Protein AF-A0A9P6AE87-F1 (afdb_monomer_lite)

Sequence (98 aa):
MTKKGEYALDGPDADDDIIEAGLHVPNSSLNICGESFIAADGDRVKTPGEHFSDTGVMAGVCHHDRVVMWVNMWTPSEQQFYTLALIDTIMAELPMHW

InterPro domains:
  IPR040521 Kyakuja-Dileera-Zisupton transposase [PF18758] (27-94)

Foldseek 3Di:
DDDDPPPPCPPPDPPDQDQPPPHPGTPVVVVVVVVVPCVDDPPDDPDDCVVDQFPDKDFDADPVRDTPDMDGHRDPDPDCVRVVVRVVVSVVPDDPPD

Secondary structure (DSSP, 8-state):
-----------S-TT-----TT-SS-HHHHHHHHHH--S--TTS-SS-TTT-S--EEEEEE-TTS-EEEEEEE-S-S--HHHHHHHHHHHHHHS-S--

Organism: NCBI:txid1448309

Radius of gyration: 25.12 Å; chains: 1; bounding box: 42×32×75 Å

pLDDT: mean 75.03, std 17.19, range [35.06, 95.56]

Structure (mmCIF, N/CA/C/O backbone):
data_AF-A0A9P6AE87-F1
#
_entry.id   AF-A0A9P6AE87-F1
#
loop_
_atom_site.group_PDB
_atom_site.id
_atom_site.type_symbol
_atom_site.label_atom_id
_atom_site.label_alt_id
_atom_site.label_comp_id
_atom_site.label_asym_id
_atom_site.label_entity_id
_atom_site.label_seq_id
_atom_site.pdbx_PDB_ins_code
_atom_site.Cartn_x
_atom_site.Cartn_y
_atom_site.Cartn_z
_atom_site.occupancy
_atom_site.B_iso_or_equiv
_atom_site.auth_seq_id
_atom_site.auth_comp_id
_atom_site.auth_asym_id
_atom_site.auth_atom_id
_atom_site.pdbx_PDB_model_num
ATOM 1 N N . MET A 1 1 ? -20.360 -21.333 -31.872 1.00 35.94 1 MET A N 1
ATOM 2 C CA . MET A 1 1 ? -20.338 -21.463 -33.343 1.00 35.94 1 MET A CA 1
ATOM 3 C C . MET A 1 1 ? -20.210 -20.046 -33.898 1.00 35.94 1 MET A C 1
ATOM 5 O O . MET A 1 1 ? -21.154 -19.293 -33.747 1.00 35.94 1 MET A O 1
ATOM 9 N N . THR A 1 2 ? -18.977 -19.545 -34.073 1.00 37.78 2 THR A N 1
ATOM 10 C CA . THR A 1 2 ? -18.309 -19.326 -35.389 1.00 37.78 2 THR A CA 1
ATOM 11 C C . THR A 1 2 ? -19.052 -18.250 -36.198 1.00 37.78 2 THR A C 1
ATOM 13 O O . THR A 1 2 ? -20.228 -18.435 -36.456 1.00 37.78 2 THR A O 1
ATOM 16 N N . LYS A 1 3 ? -18.514 -17.128 -36.685 1.00 51.22 3 LYS A N 1
ATOM 17 C CA . LYS A 1 3 ? -17.175 -16.535 -36.864 1.00 51.22 3 LYS A CA 1
ATOM 18 C C . LYS A 1 3 ? -17.443 -15.074 -37.297 1.00 51.22 3 LYS A C 1
ATOM 20 O O . LYS A 1 3 ? -18.383 -14.887 -38.064 1.00 51.22 3 LYS A O 1
ATOM 25 N N . LYS A 1 4 ? -16.607 -14.104 -36.909 1.00 35.06 4 LYS A N 1
ATOM 26 C CA . LYS A 1 4 ? -16.093 -13.004 -37.768 1.00 35.06 4 LYS A CA 1
ATOM 27 C C . LYS A 1 4 ? -15.302 -12.000 -36.922 1.00 35.06 4 LYS A C 1
ATOM 29 O O . LYS A 1 4 ? -15.742 -10.897 -36.641 1.00 35.06 4 LYS A O 1
ATOM 34 N N . GLY A 1 5 ? -14.119 -12.427 -36.498 1.00 35.50 5 GLY A N 1
ATOM 35 C CA . GLY A 1 5 ? -12.982 -11.519 -36.413 1.00 35.50 5 GLY A CA 1
ATOM 36 C C . GLY A 1 5 ? -12.172 -11.795 -37.665 1.00 35.50 5 GLY A C 1
ATOM 37 O O . GLY A 1 5 ? -11.311 -12.666 -37.658 1.00 35.50 5 GLY A O 1
ATOM 38 N N . GLU A 1 6 ? -12.577 -11.191 -38.774 1.00 38.88 6 GLU A N 1
ATOM 39 C CA . GLU A 1 6 ? -11.754 -11.140 -39.973 1.00 38.88 6 GLU A CA 1
ATOM 40 C C . GLU A 1 6 ? -10.705 -10.077 -39.662 1.00 38.88 6 GLU A C 1
ATOM 42 O O . GLU A 1 6 ? -10.923 -8.890 -39.877 1.00 38.88 6 GLU A O 1
ATOM 47 N N . TYR A 1 7 ? -9.610 -10.488 -39.022 1.00 44.16 7 TYR A N 1
ATOM 48 C CA . TYR A 1 7 ? -8.360 -9.759 -39.166 1.00 44.16 7 TYR A CA 1
ATOM 49 C C . TYR A 1 7 ? -8.033 -9.886 -40.647 1.00 44.16 7 TYR A C 1
ATOM 51 O O . TYR A 1 7 ? -7.537 -10.918 -41.099 1.00 44.16 7 TYR A O 1
ATOM 59 N N . ALA A 1 8 ? -8.467 -8.888 -41.414 1.00 36.91 8 ALA A N 1
ATOM 60 C CA . ALA A 1 8 ? -8.007 -8.701 -42.767 1.00 36.91 8 ALA A CA 1
ATOM 61 C C . ALA A 1 8 ? -6.483 -8.673 -42.675 1.00 36.91 8 ALA A C 1
ATOM 63 O O . ALA A 1 8 ? -5.896 -7.758 -42.099 1.00 36.91 8 ALA A O 1
ATOM 64 N N . LEU A 1 9 ? -5.856 -9.737 -43.167 1.00 48.91 9 LEU A N 1
ATOM 65 C CA . LEU A 1 9 ? -4.458 -9.702 -43.537 1.00 48.91 9 LEU A CA 1
ATOM 66 C C . LEU A 1 9 ? -4.397 -8.843 -44.802 1.00 48.91 9 LEU A C 1
ATOM 68 O O . LEU A 1 9 ? -4.211 -9.371 -45.894 1.00 48.91 9 LEU A O 1
ATOM 72 N N . ASP A 1 10 ? -4.597 -7.534 -44.662 1.00 44.12 10 ASP A N 1
ATOM 73 C CA . ASP A 1 10 ? -4.121 -6.578 -45.657 1.00 44.12 10 ASP A CA 1
ATOM 74 C C . ASP A 1 10 ? -2.613 -6.462 -45.428 1.00 44.12 10 ASP A C 1
ATOM 76 O O . ASP A 1 10 ? -2.097 -5.499 -44.867 1.00 44.12 10 ASP A O 1
ATOM 80 N N . GLY A 1 11 ? -1.906 -7.539 -45.775 1.00 49.28 11 GLY A N 1
ATOM 81 C CA . GLY A 1 11 ? -0.465 -7.495 -45.911 1.00 49.28 11 GLY A CA 1
ATOM 82 C C . GLY A 1 11 ? -0.152 -6.640 -47.135 1.00 49.28 11 GLY A C 1
ATOM 83 O O . GLY A 1 11 ? -0.679 -6.948 -48.208 1.00 49.28 11 GLY A O 1
ATOM 84 N N . PRO A 1 12 ? 0.679 -5.591 -47.026 1.00 47.53 12 PRO A N 1
ATOM 85 C CA . PRO A 1 12 ? 1.328 -5.072 -48.211 1.00 47.53 12 PRO A CA 1
ATOM 86 C C . PRO A 1 12 ? 2.282 -6.173 -48.676 1.00 47.53 12 PRO A C 1
ATOM 88 O O . PRO A 1 12 ? 3.235 -6.499 -47.979 1.00 47.53 12 PRO A O 1
ATOM 91 N N . ASP A 1 13 ? 1.912 -6.815 -49.779 1.00 48.50 13 ASP A N 1
ATOM 92 C CA . ASP A 1 13 ? 2.760 -7.576 -50.691 1.00 48.50 13 ASP A CA 1
ATOM 93 C C . ASP A 1 13 ? 3.882 -8.400 -50.032 1.00 48.50 13 ASP A C 1
ATOM 95 O O . ASP A 1 13 ? 4.955 -7.908 -49.693 1.00 48.50 13 ASP A O 1
ATOM 99 N N . ALA A 1 14 ? 3.660 -9.713 -49.934 1.00 52.88 14 ALA A N 1
ATOM 100 C CA . ALA A 1 14 ? 4.620 -10.712 -49.455 1.00 52.88 14 ALA A CA 1
ATOM 101 C C . ALA A 1 14 ? 5.920 -10.835 -50.292 1.00 52.88 14 ALA A C 1
ATOM 103 O O . ALA A 1 14 ? 6.630 -11.828 -50.148 1.00 52.88 14 ALA A O 1
ATOM 104 N N . ASP A 1 15 ? 6.221 -9.878 -51.172 1.00 54.53 15 ASP A N 1
ATOM 105 C CA . ASP A 1 15 ? 7.339 -9.951 -52.113 1.00 54.53 15 ASP A CA 1
ATOM 106 C C . ASP A 1 15 ? 8.637 -9.301 -51.614 1.00 54.53 15 ASP A C 1
ATOM 108 O O . ASP A 1 15 ? 9.665 -9.528 -52.233 1.00 54.53 15 ASP A O 1
ATOM 112 N N . ASP A 1 16 ? 8.659 -8.590 -50.478 1.00 64.75 1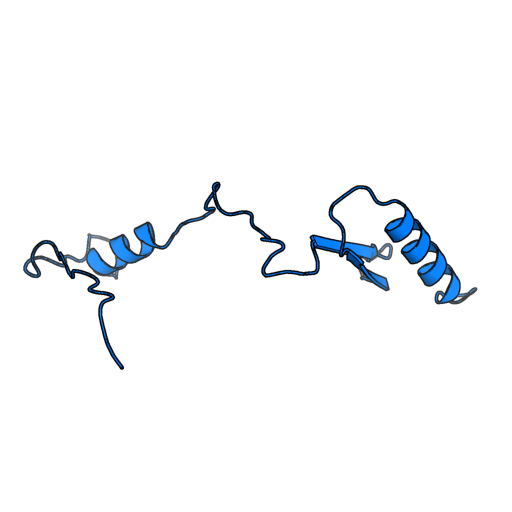6 ASP A N 1
ATOM 113 C CA . ASP A 1 16 ? 9.910 -8.029 -49.935 1.00 64.75 16 ASP A CA 1
ATOM 114 C C . ASP A 1 16 ? 9.871 -7.878 -48.395 1.00 64.75 16 ASP A C 1
ATOM 116 O O . ASP A 1 16 ? 10.014 -6.783 -47.845 1.00 64.75 16 ASP A O 1
ATOM 120 N N . ASP A 1 17 ? 9.701 -8.982 -47.651 1.00 75.56 17 ASP A N 1
ATOM 121 C CA . ASP A 1 17 ? 9.948 -8.982 -46.195 1.00 75.56 17 ASP A CA 1
ATOM 122 C C . ASP A 1 17 ? 11.463 -8.937 -45.926 1.00 75.56 17 ASP A C 1
ATOM 124 O O . ASP A 1 17 ? 12.131 -9.940 -45.657 1.00 75.56 17 ASP A O 1
ATOM 128 N N . ILE A 1 18 ? 12.030 -7.747 -46.120 1.00 83.50 18 ILE A N 1
ATOM 129 C CA . ILE A 1 18 ? 13.467 -7.498 -46.112 1.00 83.50 18 ILE A CA 1
ATOM 130 C C . ILE A 1 18 ? 13.977 -7.430 -44.671 1.00 83.50 18 ILE A C 1
ATOM 132 O O . ILE A 1 18 ? 13.368 -6.831 -43.781 1.00 83.50 18 ILE A O 1
ATOM 136 N N . ILE A 1 19 ? 15.147 -8.024 -44.446 1.00 85.00 19 ILE A N 1
ATOM 137 C CA . ILE A 1 19 ? 15.920 -7.805 -43.226 1.00 85.00 19 ILE A CA 1
ATOM 138 C C . ILE A 1 19 ? 16.773 -6.554 -43.440 1.00 85.00 19 ILE A C 1
ATOM 140 O O . ILE A 1 19 ? 17.743 -6.567 -44.200 1.00 85.00 19 ILE A O 1
ATOM 144 N N . GLU A 1 20 ? 16.391 -5.471 -42.770 1.00 81.69 20 GLU A N 1
ATOM 145 C CA . GLU A 1 20 ? 17.120 -4.202 -42.773 1.00 81.69 20 GLU A CA 1
ATOM 146 C C . GLU A 1 20 ? 18.576 -4.383 -42.308 1.00 81.69 20 GLU A C 1
ATOM 148 O O . GLU A 1 20 ? 18.887 -5.185 -41.420 1.00 81.69 20 GLU A O 1
ATOM 153 N N . ALA A 1 21 ? 19.498 -3.614 -42.890 1.00 80.44 21 ALA A N 1
ATOM 154 C CA . ALA A 1 21 ? 20.921 -3.747 -42.597 1.00 80.44 21 ALA A CA 1
ATOM 155 C C . ALA A 1 21 ? 21.223 -3.453 -41.114 1.00 80.44 21 ALA A C 1
ATOM 157 O O . ALA A 1 21 ? 21.014 -2.345 -40.624 1.00 80.44 21 ALA A O 1
ATOM 158 N N . GLY A 1 22 ? 21.759 -4.452 -40.407 1.00 83.00 22 GLY A N 1
ATOM 159 C CA . GLY A 1 22 ? 22.061 -4.369 -38.973 1.00 83.00 22 GLY A CA 1
ATOM 160 C C . GLY A 1 22 ? 20.963 -4.916 -38.056 1.00 83.00 22 GLY A C 1
ATOM 161 O O . GLY A 1 22 ? 21.175 -4.992 -36.847 1.00 83.00 22 GLY A O 1
ATOM 162 N N . LEU A 1 23 ? 19.830 -5.349 -38.611 1.00 81.56 23 LEU A N 1
ATOM 163 C CA . LEU A 1 23 ? 18.771 -6.057 -37.898 1.00 81.56 23 LEU A CA 1
ATOM 164 C C . LEU A 1 23 ? 18.839 -7.560 -38.207 1.00 81.56 23 LEU A C 1
ATOM 166 O O . LEU A 1 23 ? 19.370 -7.982 -39.229 1.00 81.56 23 LEU A O 1
ATOM 170 N N . HIS A 1 24 ? 18.341 -8.382 -37.283 1.00 87.88 24 HIS A N 1
ATOM 171 C CA . HIS A 1 24 ? 18.280 -9.845 -37.439 1.00 87.88 24 HIS A CA 1
ATOM 172 C C . HIS A 1 24 ? 16.840 -10.351 -37.587 1.00 87.88 24 HIS A C 1
ATOM 174 O O . HIS A 1 24 ? 16.577 -11.546 -37.478 1.00 87.88 24 HIS A O 1
ATOM 180 N N . VAL A 1 25 ? 15.898 -9.427 -37.765 1.00 85.56 25 VAL A N 1
ATOM 181 C CA . VAL A 1 25 ? 14.464 -9.698 -37.829 1.00 85.56 25 VAL A CA 1
ATOM 182 C C . VAL A 1 25 ? 13.891 -9.079 -39.103 1.00 85.56 25 VAL A C 1
ATOM 184 O O . VAL A 1 25 ? 14.360 -8.007 -39.497 1.00 85.56 25 VAL A O 1
ATOM 187 N N . PRO A 1 26 ? 12.909 -9.729 -39.751 1.00 90.19 26 PRO A N 1
ATOM 188 C CA . PRO A 1 26 ? 12.236 -9.163 -40.914 1.00 90.19 26 PRO A CA 1
ATOM 189 C C . PRO A 1 26 ? 11.476 -7.881 -40.565 1.00 90.19 26 PRO A C 1
ATOM 191 O O . PRO A 1 26 ? 11.029 -7.701 -39.424 1.00 90.19 26 PRO A O 1
ATOM 194 N N . ASN A 1 27 ? 11.307 -7.006 -41.556 1.00 86.94 27 ASN A N 1
ATOM 195 C CA . ASN A 1 27 ? 10.599 -5.738 -41.404 1.00 86.94 27 ASN A CA 1
ATOM 196 C C . ASN A 1 27 ? 9.157 -5.949 -40.905 1.00 86.94 27 ASN A C 1
ATOM 198 O O . ASN A 1 27 ? 8.701 -5.220 -40.026 1.00 86.94 27 ASN A O 1
ATOM 202 N N . SER A 1 28 ? 8.483 -7.018 -41.346 1.00 85.50 28 SER A N 1
ATOM 203 C CA . SER A 1 28 ? 7.152 -7.403 -40.859 1.00 85.50 28 SER A CA 1
ATOM 204 C C . SER A 1 28 ? 7.107 -7.592 -39.338 1.00 85.50 28 SER A C 1
ATOM 206 O O . SER A 1 28 ? 6.221 -7.075 -38.658 1.00 85.50 28 SER A O 1
ATOM 208 N N . SER A 1 29 ? 8.103 -8.283 -38.777 1.00 85.06 29 SER A N 1
ATOM 209 C CA . SER A 1 29 ? 8.205 -8.548 -37.339 1.00 85.06 29 SER A CA 1
ATOM 210 C C . SER A 1 29 ? 8.527 -7.277 -36.556 1.00 85.06 29 SER A C 1
ATOM 212 O O . SER A 1 29 ? 8.052 -7.102 -35.434 1.00 85.06 29 SER A O 1
ATOM 214 N N . LEU A 1 30 ? 9.312 -6.374 -37.151 1.00 84.06 30 LEU A N 1
ATOM 215 C CA . LEU A 1 30 ? 9.632 -5.075 -36.568 1.00 84.06 30 LEU A CA 1
ATOM 216 C C . LEU A 1 30 ? 8.411 -4.146 -36.547 1.00 84.06 30 LEU A C 1
ATOM 218 O O . LEU A 1 30 ? 8.160 -3.520 -35.519 1.00 84.06 30 LEU A O 1
ATOM 222 N N . ASN A 1 31 ? 7.621 -4.112 -37.623 1.00 84.00 31 ASN A N 1
ATOM 223 C CA . ASN A 1 31 ? 6.386 -3.328 -37.694 1.00 84.00 31 ASN A CA 1
ATOM 224 C C . ASN A 1 31 ? 5.350 -3.828 -36.691 1.00 84.00 31 ASN A C 1
ATOM 226 O O . ASN A 1 31 ? 4.848 -3.037 -35.900 1.00 84.00 31 ASN A O 1
ATOM 230 N N . ILE A 1 32 ? 5.120 -5.144 -36.625 1.00 82.44 32 ILE A N 1
ATOM 231 C CA . ILE A 1 32 ? 4.223 -5.740 -35.624 1.00 82.44 32 ILE A CA 1
ATOM 232 C C . ILE A 1 32 ? 4.694 -5.402 -34.203 1.00 82.44 32 ILE A C 1
ATOM 234 O O . ILE A 1 32 ? 3.889 -5.046 -33.344 1.00 82.44 32 ILE A O 1
ATOM 238 N N . CYS A 1 33 ? 6.004 -5.479 -33.943 1.00 82.75 33 CYS A N 1
ATOM 239 C CA . CYS A 1 33 ? 6.571 -5.100 -32.651 1.00 82.75 33 CYS A CA 1
ATOM 240 C C . CYS A 1 33 ? 6.296 -3.621 -32.334 1.00 82.75 33 CYS A C 1
ATOM 242 O O . CYS A 1 33 ? 5.800 -3.322 -31.249 1.00 82.75 33 CYS A O 1
ATOM 244 N N . GLY A 1 34 ? 6.534 -2.715 -33.286 1.00 79.44 34 GLY A N 1
ATOM 245 C CA . GLY A 1 34 ? 6.276 -1.281 -33.141 1.00 79.44 34 GLY A CA 1
ATOM 246 C C . GLY A 1 34 ? 4.801 -0.945 -32.909 1.00 79.44 34 GLY A C 1
ATOM 247 O O . GLY A 1 34 ? 4.490 -0.160 -32.019 1.00 79.44 34 GLY A O 1
ATOM 248 N N . GLU A 1 35 ? 3.892 -1.590 -33.639 1.00 79.50 35 GLU A N 1
ATOM 249 C CA . GLU A 1 35 ? 2.441 -1.444 -33.468 1.00 79.50 35 GLU A CA 1
ATOM 250 C C . GLU A 1 35 ?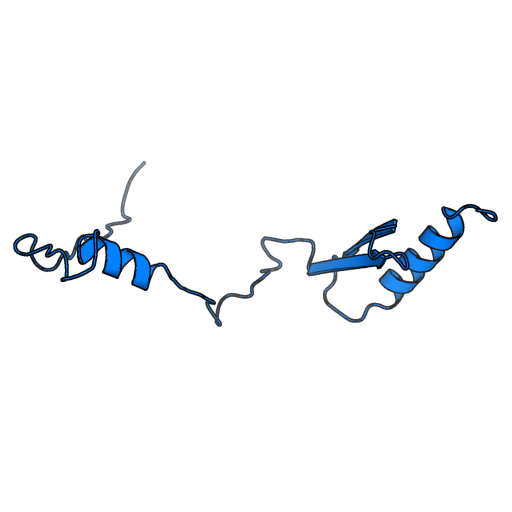 1.959 -1.997 -32.120 1.00 79.50 35 GLU A C 1
ATOM 252 O O . GLU A 1 35 ? 1.056 -1.442 -31.495 1.00 79.50 35 GLU A O 1
ATOM 257 N N . SER A 1 36 ? 2.585 -3.075 -31.639 1.00 71.44 36 SER A N 1
ATOM 258 C CA . SER A 1 36 ? 2.282 -3.673 -30.335 1.00 71.44 36 SER A CA 1
ATOM 259 C C . SER A 1 36 ? 2.911 -2.925 -29.154 1.00 71.44 36 SER A C 1
ATOM 261 O O . SER A 1 36 ? 2.476 -3.103 -28.012 1.00 71.44 36 SER A O 1
ATOM 263 N N . PHE A 1 37 ? 3.915 -2.076 -29.400 1.00 68.56 37 PHE A N 1
ATOM 264 C CA . PHE A 1 37 ? 4.607 -1.303 -28.373 1.00 68.56 37 PHE A CA 1
ATOM 265 C C . PHE A 1 37 ? 3.805 -0.056 -27.984 1.00 68.56 37 PHE A C 1
ATOM 267 O O . PHE A 1 37 ? 4.228 1.090 -28.136 1.00 68.56 37 PHE A O 1
ATOM 274 N N . ILE A 1 38 ? 2.621 -0.283 -27.423 1.00 67.81 38 ILE A N 1
ATOM 275 C CA . ILE A 1 38 ? 1.830 0.766 -26.790 1.00 67.81 38 ILE A CA 1
ATOM 276 C C . ILE A 1 38 ? 2.394 0.961 -25.379 1.00 67.81 38 ILE A C 1
ATOM 278 O O . ILE A 1 38 ? 1.948 0.345 -24.413 1.00 67.81 38 ILE A O 1
ATOM 282 N N . ALA A 1 39 ? 3.428 1.800 -25.264 1.00 67.19 39 ALA A N 1
ATOM 283 C CA . ALA A 1 39 ? 4.129 2.058 -24.000 1.00 67.19 39 ALA A CA 1
ATOM 284 C C . ALA A 1 39 ? 3.192 2.569 -22.884 1.00 67.19 39 ALA A C 1
ATOM 286 O O . ALA A 1 39 ? 3.419 2.312 -21.701 1.00 67.19 39 ALA A O 1
ATOM 287 N N . ALA A 1 40 ? 2.134 3.285 -23.265 1.00 57.16 40 ALA A N 1
ATOM 288 C CA . ALA A 1 40 ? 1.006 3.638 -22.420 1.00 57.16 40 ALA A CA 1
ATOM 289 C C . ALA A 1 40 ? -0.152 4.076 -23.323 1.00 57.16 40 ALA A C 1
ATOM 291 O O . ALA A 1 40 ? -0.022 5.058 -24.051 1.00 57.16 40 ALA A O 1
ATOM 292 N N . ASP A 1 41 ? -1.278 3.370 -23.271 1.00 62.66 41 ASP A N 1
ATOM 293 C CA . ASP A 1 41 ? -2.521 3.879 -23.841 1.00 62.66 41 ASP A CA 1
ATOM 294 C C . ASP A 1 41 ? -3.088 4.899 -22.845 1.00 62.66 41 ASP A C 1
ATOM 296 O O . ASP A 1 41 ? -3.554 4.526 -21.768 1.00 62.66 41 ASP A O 1
ATOM 300 N N . GLY A 1 42 ? -2.952 6.189 -23.160 1.00 57.41 42 GLY A N 1
ATOM 301 C CA . GLY A 1 42 ? -3.410 7.280 -22.296 1.00 57.41 42 GLY A CA 1
ATOM 302 C C . GLY A 1 42 ? -4.927 7.294 -22.094 1.00 57.41 42 GLY A C 1
ATOM 303 O O . GLY A 1 42 ? -5.392 7.808 -21.077 1.00 57.41 42 GLY A O 1
ATOM 304 N N . ASP A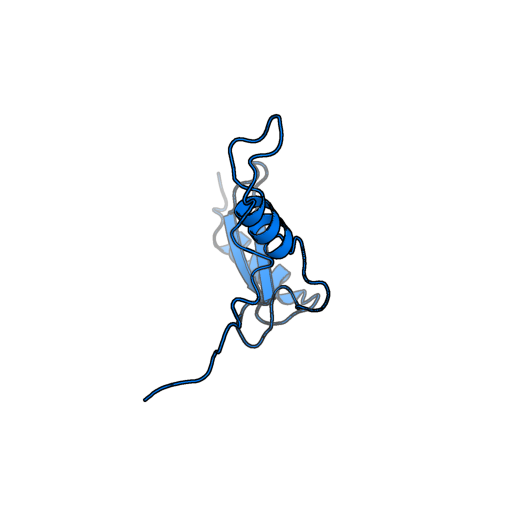 1 43 ? -5.673 6.676 -23.012 1.00 66.44 43 ASP A N 1
ATOM 305 C CA . ASP A 1 43 ? -7.127 6.548 -22.939 1.00 66.44 43 ASP A CA 1
ATOM 306 C C . ASP A 1 43 ? -7.550 5.326 -22.109 1.00 66.44 43 ASP A C 1
ATOM 308 O O . ASP A 1 43 ? -8.693 5.234 -21.649 1.00 66.44 43 ASP A O 1
ATOM 312 N N . ARG A 1 44 ? -6.628 4.389 -21.845 1.00 61.38 44 ARG A N 1
ATOM 313 C CA . ARG A 1 44 ? -6.867 3.262 -20.940 1.00 61.38 44 ARG A CA 1
ATOM 314 C C . ARG A 1 44 ? -6.458 3.627 -19.527 1.00 61.38 44 ARG A C 1
ATOM 316 O O . ARG A 1 44 ? -5.284 3.770 -19.188 1.00 61.38 44 ARG A O 1
ATOM 323 N N . VAL A 1 45 ? -7.453 3.674 -18.649 1.00 63.53 45 VAL A N 1
ATOM 324 C CA . VAL A 1 45 ? -7.223 3.719 -17.205 1.00 63.53 45 VAL A CA 1
ATOM 325 C C . VAL A 1 45 ? -6.387 2.494 -16.821 1.00 63.53 45 VAL A C 1
ATOM 327 O O . VAL A 1 45 ? -6.822 1.364 -17.027 1.00 63.53 45 VAL A O 1
ATOM 330 N N . LYS A 1 46 ? -5.183 2.715 -16.272 1.00 65.00 46 LYS A N 1
ATOM 331 C CA . LYS A 1 46 ? -4.218 1.653 -15.905 1.00 65.00 46 LYS A CA 1
ATOM 332 C C . LYS A 1 46 ? -4.795 0.596 -14.960 1.00 65.00 46 LYS A C 1
ATOM 334 O O . LYS A 1 46 ? -4.318 -0.533 -14.940 1.00 65.00 46 LYS A O 1
ATOM 339 N N . THR A 1 47 ? -5.840 0.967 -14.231 1.00 59.41 47 THR A N 1
ATOM 340 C CA . THR A 1 47 ? -6.573 0.099 -13.317 1.00 59.41 47 THR A CA 1
ATOM 341 C C . THR A 1 47 ? -8.066 0.378 -13.492 1.00 59.41 47 THR A C 1
ATOM 343 O O . THR A 1 47 ? -8.626 1.202 -12.768 1.00 59.41 47 THR A O 1
ATOM 346 N N . PRO A 1 48 ? -8.734 -0.226 -14.491 1.00 62.59 48 PRO A N 1
ATOM 347 C CA . PRO A 1 48 ? -10.179 -0.113 -14.606 1.00 62.59 48 PRO A CA 1
ATOM 348 C C . PRO A 1 48 ? -10.801 -0.788 -13.379 1.00 62.59 48 PRO A C 1
ATOM 350 O O . PRO A 1 48 ? -10.554 -1.971 -13.141 1.00 62.59 48 PRO A O 1
ATOM 353 N N . GLY A 1 49 ? -11.620 -0.062 -12.612 1.00 60.75 49 GLY A N 1
ATOM 354 C CA . GLY A 1 49 ? -12.311 -0.618 -11.436 1.00 60.75 49 GLY A CA 1
ATOM 355 C C . GLY A 1 49 ? -13.261 -1.782 -11.762 1.00 60.75 49 GLY A C 1
ATOM 356 O O . GLY A 1 49 ? -13.688 -2.503 -10.870 1.00 60.75 49 GLY A O 1
ATOM 357 N N . GLU A 1 50 ? -13.565 -1.996 -13.047 1.00 66.31 50 GLU A N 1
ATOM 358 C CA . GLU A 1 50 ? -14.313 -3.153 -13.557 1.00 66.31 50 GLU A CA 1
ATOM 359 C C . GLU A 1 50 ? -13.518 -4.472 -13.473 1.00 66.31 50 GLU A C 1
ATOM 361 O O . GLU A 1 50 ? -14.107 -5.548 -13.392 1.00 66.31 50 GLU A O 1
ATOM 366 N N . HIS A 1 51 ? -12.182 -4.404 -13.462 1.00 65.44 51 HIS A N 1
ATOM 367 C CA . HIS A 1 51 ? -11.305 -5.581 -13.449 1.00 65.44 51 HIS A CA 1
ATOM 368 C C . HIS A 1 51 ? -10.476 -5.722 -12.173 1.00 65.44 51 HIS A C 1
ATOM 370 O O . HIS A 1 51 ? -10.025 -6.824 -11.864 1.00 65.44 51 HIS A O 1
ATOM 376 N N . PHE A 1 52 ? -10.297 -4.638 -11.418 1.00 65.81 52 PHE A N 1
ATOM 377 C CA . PHE A 1 52 ? -9.531 -4.641 -10.179 1.00 65.81 52 PHE A CA 1
ATOM 378 C C . PHE A 1 52 ? -10.364 -4.028 -9.057 1.00 65.81 52 PHE A C 1
ATOM 380 O O . PHE A 1 52 ? -10.702 -2.846 -9.102 1.00 65.81 52 PHE A O 1
ATOM 387 N N . SER A 1 53 ? -10.690 -4.845 -8.050 1.00 65.56 53 SER A N 1
ATOM 388 C CA . SER A 1 53 ? -11.335 -4.378 -6.816 1.00 65.56 53 SER A CA 1
ATOM 389 C C . SER A 1 53 ? -10.400 -3.507 -5.982 1.00 65.56 53 SER A C 1
ATOM 391 O O . SER A 1 53 ? -10.854 -2.622 -5.262 1.00 65.56 53 SER A O 1
ATOM 393 N N . ASP A 1 54 ? -9.098 -3.767 -6.089 1.00 75.44 54 ASP A N 1
ATOM 394 C CA . ASP A 1 54 ? -8.062 -3.043 -5.376 1.00 75.44 54 ASP A CA 1
ATOM 395 C C . ASP A 1 54 ? -7.555 -1.898 -6.252 1.00 75.44 54 ASP A C 1
ATOM 397 O O . ASP A 1 54 ? -7.101 -2.076 -7.383 1.00 75.44 54 ASP A O 1
ATOM 401 N N . THR A 1 55 ? -7.643 -0.697 -5.704 1.00 78.50 55 THR A N 1
ATOM 402 C CA . THR A 1 55 ? -7.258 0.560 -6.351 1.00 78.50 55 THR A CA 1
ATOM 403 C C . THR A 1 55 ? -5.862 1.030 -5.953 1.00 78.50 55 THR A C 1
ATOM 405 O O . THR A 1 55 ? -5.320 1.943 -6.575 1.00 78.50 55 THR A O 1
ATOM 408 N N . GLY A 1 56 ? -5.253 0.394 -4.949 1.00 82.50 56 GLY A N 1
ATOM 409 C CA . GLY A 1 56 ? -3.899 0.690 -4.501 1.00 82.50 56 GLY A CA 1
ATOM 410 C C . GLY A 1 56 ? -3.413 -0.253 -3.406 1.00 82.50 56 GLY A C 1
ATOM 411 O O . GLY A 1 56 ? -4.177 -1.045 -2.854 1.00 82.50 56 GLY A O 1
ATOM 412 N N . VAL A 1 57 ? -2.126 -0.137 -3.087 1.00 88.00 57 VAL A N 1
ATOM 413 C CA . VAL A 1 57 ? -1.479 -0.830 -1.969 1.00 88.00 57 VAL A CA 1
ATOM 414 C C . VAL A 1 57 ? -0.763 0.207 -1.115 1.00 88.00 57 VAL A C 1
ATOM 416 O O . VAL A 1 57 ? -0.046 1.059 -1.640 1.00 88.00 57 VAL A O 1
ATOM 419 N N . MET A 1 58 ? -0.930 0.110 0.201 1.00 90.75 58 MET A N 1
ATOM 420 C CA . MET A 1 58 ? -0.153 0.868 1.179 1.00 90.75 58 MET A CA 1
ATOM 421 C C . MET A 1 58 ? 0.659 -0.107 2.029 1.00 90.75 58 MET A C 1
ATOM 423 O O . MET A 1 58 ? 0.138 -1.135 2.456 1.00 90.75 58 MET A O 1
ATOM 427 N N . ALA A 1 59 ? 1.930 0.205 2.278 1.00 93.81 59 ALA A N 1
ATOM 428 C CA . ALA A 1 59 ? 2.827 -0.646 3.051 1.00 93.81 59 ALA A CA 1
ATOM 429 C C . ALA A 1 59 ? 3.579 0.152 4.120 1.00 93.81 59 ALA A C 1
ATOM 431 O O . ALA A 1 59 ? 4.036 1.268 3.876 1.00 93.81 59 ALA A O 1
ATOM 432 N N . GLY A 1 60 ? 3.720 -0.450 5.299 1.00 94.31 60 GLY A N 1
ATOM 433 C CA . GLY A 1 60 ? 4.611 0.006 6.354 1.00 94.31 60 GLY A CA 1
ATOM 434 C C . GLY A 1 60 ? 5.957 -0.686 6.197 1.00 94.31 60 GLY A C 1
ATOM 435 O O . GLY A 1 60 ? 6.033 -1.919 6.206 1.00 94.31 60 GLY A O 1
ATOM 436 N N . VAL A 1 61 ? 7.016 0.103 6.042 1.00 94.62 61 VAL A N 1
ATOM 437 C CA . VAL A 1 61 ? 8.385 -0.392 5.865 1.00 94.62 61 VAL A CA 1
ATOM 438 C C . VAL A 1 61 ? 9.231 -0.084 7.092 1.00 94.62 61 VAL A C 1
ATOM 440 O O . VAL A 1 61 ? 9.053 0.940 7.751 1.00 94.62 61 VAL A O 1
ATOM 443 N N . CYS A 1 62 ? 10.160 -0.978 7.414 1.00 91.12 62 CYS A N 1
ATOM 444 C CA . CYS A 1 62 ? 11.162 -0.706 8.436 1.00 91.12 62 CYS A CA 1
ATOM 445 C C . CYS A 1 62 ? 12.287 0.184 7.880 1.00 91.12 62 CYS A C 1
ATOM 447 O O . CYS A 1 62 ? 12.378 0.428 6.678 1.00 91.12 62 CYS A O 1
ATOM 449 N N . HIS A 1 63 ? 13.211 0.608 8.746 1.00 91.00 63 HIS A N 1
ATOM 450 C CA . HIS A 1 63 ? 14.373 1.409 8.338 1.00 91.00 63 HIS A CA 1
ATOM 451 C C . HIS A 1 63 ? 15.282 0.718 7.298 1.00 91.00 63 HIS A C 1
ATOM 453 O O . HIS A 1 63 ? 16.004 1.387 6.569 1.00 91.00 63 HIS A O 1
ATOM 459 N N . HIS A 1 64 ? 15.229 -0.613 7.198 1.00 95.56 64 HIS A N 1
ATOM 460 C CA . HIS A 1 64 ? 15.988 -1.405 6.222 1.00 95.56 64 HIS A CA 1
ATOM 461 C C . HIS A 1 64 ? 15.221 -1.661 4.917 1.00 95.56 64 HIS A C 1
ATOM 463 O O . HIS A 1 64 ? 15.580 -2.580 4.183 1.00 95.56 64 HIS A O 1
ATOM 469 N N . ASP A 1 65 ? 14.138 -0.920 4.674 1.00 93.25 65 ASP A N 1
ATOM 470 C CA . ASP A 1 65 ? 13.306 -1.029 3.471 1.00 93.25 65 ASP A CA 1
ATOM 471 C C . ASP A 1 65 ? 12.626 -2.404 3.307 1.00 93.25 65 ASP A C 1
ATOM 473 O O . ASP A 1 65 ? 12.303 -2.860 2.212 1.00 93.25 65 ASP A O 1
ATOM 477 N N . ARG A 1 66 ? 12.404 -3.108 4.426 1.00 93.19 66 ARG A N 1
ATOM 478 C CA . ARG A 1 66 ? 11.636 -4.361 4.441 1.00 93.19 66 ARG A CA 1
ATOM 479 C C . ARG A 1 66 ? 10.187 -4.066 4.790 1.00 93.19 66 ARG A C 1
ATOM 481 O O . ARG A 1 66 ? 9.921 -3.386 5.781 1.00 93.19 66 ARG A O 1
ATOM 488 N N . VAL A 1 67 ? 9.265 -4.638 4.020 1.00 94.25 67 VAL A N 1
ATOM 489 C CA . VAL A 1 67 ? 7.829 -4.592 4.315 1.00 94.25 67 VAL A CA 1
ATOM 490 C C . VAL A 1 67 ? 7.564 -5.335 5.622 1.00 94.25 67 VAL A C 1
ATOM 492 O O . VAL A 1 67 ? 7.868 -6.521 5.736 1.00 94.25 67 VAL A O 1
ATOM 495 N N . VAL A 1 68 ? 7.005 -4.623 6.597 1.00 92.50 68 VAL A N 1
ATOM 496 C CA . VAL A 1 68 ? 6.526 -5.197 7.861 1.00 92.50 68 VAL A CA 1
ATOM 497 C C . VAL A 1 68 ? 5.074 -5.634 7.694 1.00 92.50 68 VAL A C 1
ATOM 499 O O . VAL A 1 68 ? 4.718 -6.748 8.060 1.00 92.50 68 VAL A O 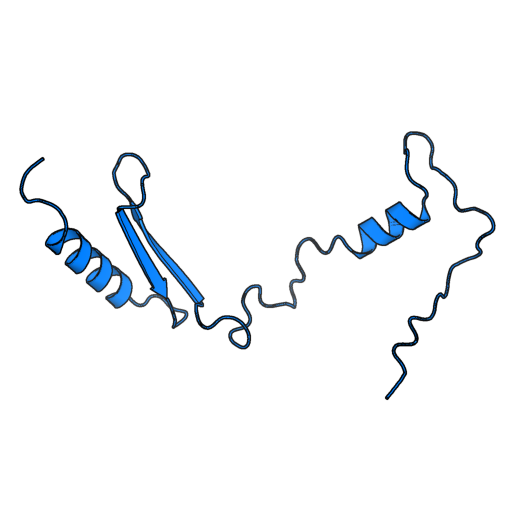1
ATOM 502 N N . MET A 1 69 ? 4.254 -4.780 7.074 1.00 93.12 69 MET A N 1
ATOM 503 C CA . MET A 1 69 ? 2.848 -5.051 6.780 1.00 93.12 69 MET A CA 1
ATOM 504 C C . MET A 1 69 ? 2.346 -4.211 5.610 1.00 93.12 69 MET A C 1
ATOM 506 O O . MET A 1 69 ? 2.935 -3.184 5.271 1.00 93.12 69 MET A O 1
ATOM 510 N N . TRP A 1 70 ? 1.247 -4.649 5.001 1.00 93.38 70 TRP A N 1
ATOM 511 C CA . TRP A 1 70 ? 0.629 -3.992 3.854 1.00 93.38 70 TRP A CA 1
ATOM 512 C C . TRP A 1 70 ? -0.890 -4.168 3.867 1.00 93.38 70 TRP A C 1
ATOM 514 O O . TRP A 1 70 ? -1.416 -5.061 4.530 1.00 93.38 70 TRP A O 1
ATOM 524 N N . VAL A 1 71 ? -1.589 -3.301 3.139 1.00 90.06 71 VAL A N 1
ATOM 525 C CA . VAL A 1 71 ? -3.048 -3.298 3.028 1.00 90.06 71 VAL A CA 1
ATOM 526 C C . VAL A 1 71 ? -3.479 -3.012 1.591 1.00 90.06 71 VAL A C 1
ATOM 528 O O . VAL A 1 71 ? -2.911 -2.143 0.921 1.00 90.06 71 VAL A O 1
ATOM 531 N N . ASN A 1 72 ? -4.501 -3.741 1.138 1.00 88.88 72 ASN A N 1
ATOM 532 C CA . ASN A 1 72 ? -5.220 -3.461 -0.102 1.00 88.88 72 ASN A CA 1
ATOM 533 C C . ASN A 1 72 ? -6.190 -2.298 0.100 1.00 88.88 72 ASN A C 1
ATOM 535 O O . ASN A 1 72 ? -6.999 -2.300 1.029 1.00 88.88 72 ASN A O 1
ATOM 539 N N . MET A 1 73 ? -6.131 -1.316 -0.792 1.00 86.44 73 MET A N 1
ATOM 540 C CA . MET A 1 73 ? -7.022 -0.162 -0.786 1.00 86.44 73 MET A CA 1
ATOM 541 C C . MET A 1 73 ? -8.131 -0.384 -1.811 1.00 86.44 73 MET A C 1
ATOM 543 O O . MET A 1 73 ? -7.874 -0.355 -3.011 1.00 86.44 73 MET A O 1
ATOM 547 N N . TRP A 1 74 ? -9.370 -0.579 -1.366 1.00 77.75 74 TRP A N 1
ATOM 548 C CA . TRP A 1 74 ? -10.501 -0.845 -2.272 1.00 77.75 74 TRP A CA 1
ATOM 549 C C . TRP A 1 74 ? -11.164 0.438 -2.805 1.00 77.75 74 TRP A C 1
ATOM 551 O O . TRP A 1 74 ? -11.873 0.431 -3.808 1.00 77.75 74 TRP A O 1
ATOM 561 N N . THR A 1 75 ? -10.920 1.564 -2.138 1.00 77.00 75 THR A N 1
ATOM 562 C CA . THR A 1 75 ? -11.481 2.874 -2.473 1.00 77.00 75 THR A CA 1
ATOM 563 C C . THR A 1 75 ? -10.378 3.838 -2.902 1.00 77.00 75 THR A C 1
ATOM 565 O O . THR A 1 75 ? -9.458 4.098 -2.121 1.00 77.00 75 THR A O 1
ATOM 568 N N . PRO A 1 76 ? -10.479 4.439 -4.101 1.00 61.72 76 PRO A N 1
ATOM 569 C CA . PRO A 1 76 ? -9.492 5.396 -4.574 1.00 61.72 76 PRO A CA 1
ATOM 570 C C . PRO A 1 76 ? -9.716 6.744 -3.876 1.00 61.72 76 PRO A C 1
ATOM 572 O O . PRO A 1 76 ? -10.713 7.415 -4.131 1.00 61.72 76 PRO A O 1
ATOM 575 N N . SER A 1 77 ? -8.850 7.117 -2.928 1.00 62.22 77 SER A N 1
ATOM 576 C CA . SER A 1 77 ? -8.642 8.489 -2.406 1.00 62.22 77 SER A CA 1
ATOM 577 C C . SER A 1 77 ? -7.736 8.487 -1.164 1.00 62.22 77 SER A C 1
ATOM 579 O O . SER 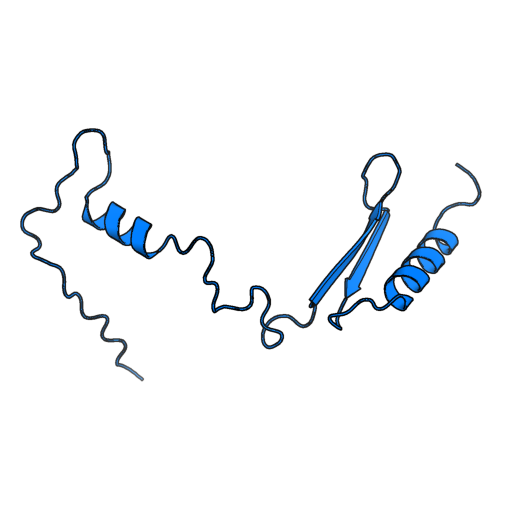A 1 77 ? -7.343 7.437 -0.657 1.00 62.22 77 SER A O 1
ATOM 581 N N . GLU A 1 78 ? -7.422 9.690 -0.673 1.00 58.66 78 GLU A N 1
ATOM 582 C CA . GLU A 1 78 ? -6.675 10.018 0.548 1.00 58.66 78 GLU A CA 1
ATOM 583 C C . GLU A 1 78 ? -7.444 9.626 1.826 1.00 58.66 78 GLU A C 1
ATOM 585 O O . GLU A 1 78 ? -7.855 10.442 2.650 1.00 58.66 78 GLU A O 1
ATOM 590 N N . GLN A 1 79 ? -7.705 8.333 1.973 1.00 72.88 79 GLN A N 1
ATOM 591 C CA . GLN A 1 79 ? -8.432 7.788 3.105 1.00 72.88 79 GLN A CA 1
ATOM 592 C C . GLN A 1 79 ? -7.454 7.497 4.240 1.00 72.88 79 GLN A C 1
ATOM 594 O O . GLN A 1 79 ? -6.837 6.437 4.313 1.00 72.88 79 GLN A O 1
ATOM 599 N N . GLN A 1 80 ? -7.335 8.470 5.148 1.00 80.56 80 GLN A N 1
ATOM 600 C CA . GLN A 1 80 ? -6.451 8.406 6.318 1.00 80.56 80 GLN A CA 1
ATOM 601 C C . GLN A 1 80 ? -6.702 7.175 7.199 1.00 80.56 80 GLN A C 1
ATOM 603 O O . GLN A 1 80 ? -5.807 6.749 7.924 1.00 80.56 80 GLN A O 1
ATOM 608 N N . PHE A 1 81 ? -7.890 6.565 7.128 1.00 87.94 81 PHE A N 1
ATOM 609 C CA . PHE A 1 81 ? -8.192 5.369 7.908 1.00 87.94 81 PHE A CA 1
ATOM 610 C C . PHE A 1 81 ? -7.327 4.162 7.525 1.00 87.94 81 PHE A C 1
ATOM 612 O O . PHE A 1 81 ? -7.040 3.361 8.408 1.00 87.94 81 PHE A O 1
ATOM 619 N N . TYR A 1 82 ? -6.869 4.032 6.270 1.00 90.19 82 TYR A N 1
ATOM 620 C CA . TYR A 1 82 ? -5.937 2.959 5.897 1.00 90.19 82 TYR A CA 1
ATOM 621 C C . TYR A 1 82 ? -4.604 3.142 6.618 1.00 90.19 82 TYR A C 1
ATOM 623 O O . TYR A 1 82 ? -4.076 2.193 7.188 1.00 90.19 82 TYR A O 1
ATOM 631 N N . THR A 1 83 ? -4.110 4.382 6.668 1.00 90.50 83 THR A N 1
ATOM 632 C CA . THR A 1 83 ? -2.894 4.738 7.403 1.00 90.50 83 THR A CA 1
ATOM 633 C C . THR A 1 83 ? -3.051 4.475 8.898 1.00 90.50 83 THR A C 1
ATOM 635 O O . THR A 1 83 ? -2.173 3.871 9.504 1.00 90.50 83 THR A O 1
ATOM 638 N N . LEU A 1 84 ? -4.170 4.894 9.499 1.00 92.69 84 LEU A N 1
ATOM 639 C CA . LEU A 1 84 ? -4.427 4.688 10.927 1.00 92.69 84 LEU A CA 1
ATOM 640 C C . LEU A 1 84 ? -4.544 3.202 11.278 1.00 92.69 84 LEU A C 1
ATOM 642 O O . LEU A 1 84 ? -3.907 2.764 12.229 1.00 92.69 84 LEU A O 1
ATOM 646 N N . ALA A 1 85 ? -5.291 2.423 10.492 1.00 92.12 85 ALA A N 1
ATOM 647 C CA . ALA A 1 85 ? -5.414 0.980 10.686 1.00 92.12 85 ALA A CA 1
ATOM 648 C C . ALA A 1 85 ? -4.062 0.271 10.524 1.00 92.12 85 ALA A C 1
ATOM 650 O O . ALA A 1 85 ? -3.726 -0.610 11.313 1.00 92.12 85 ALA A O 1
ATOM 651 N N . LEU A 1 86 ? -3.261 0.677 9.534 1.00 93.06 86 LEU A N 1
ATOM 652 C CA . LEU A 1 86 ? -1.929 0.127 9.313 1.00 93.06 86 LEU A CA 1
ATOM 653 C C . LEU A 1 86 ? -0.991 0.431 10.489 1.00 93.06 86 LEU A C 1
ATOM 655 O O . LEU A 1 86 ? -0.298 -0.472 10.946 1.00 93.06 86 LEU A O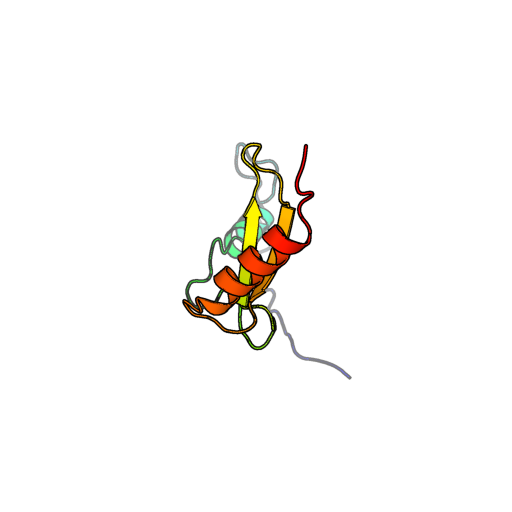 1
ATOM 659 N N . ILE A 1 87 ? -0.996 1.662 11.012 1.00 93.81 87 ILE A N 1
ATOM 660 C CA . ILE A 1 87 ? -0.202 2.041 12.193 1.00 93.81 87 ILE A CA 1
ATOM 661 C C . ILE A 1 87 ? -0.645 1.247 13.422 1.00 93.81 87 ILE A C 1
ATOM 663 O O . ILE A 1 87 ? 0.204 0.673 14.096 1.00 93.81 87 ILE A O 1
ATOM 667 N N . ASP A 1 88 ? -1.947 1.205 13.706 1.00 94.25 88 ASP A N 1
ATOM 668 C CA . ASP A 1 88 ? -2.494 0.518 14.880 1.00 94.25 88 ASP A CA 1
ATOM 669 C C . ASP A 1 88 ? -2.129 -0.969 14.866 1.00 94.25 88 ASP A C 1
ATOM 671 O O . ASP A 1 88 ? -1.579 -1.501 15.829 1.00 94.25 88 ASP A O 1
ATOM 675 N N . THR A 1 89 ? -2.302 -1.616 13.711 1.00 93.62 89 THR A N 1
ATOM 676 C CA . THR A 1 89 ? -1.966 -3.033 13.556 1.00 93.62 89 THR A CA 1
ATOM 677 C C . THR A 1 89 ? -0.453 -3.262 13.670 1.00 93.62 89 THR A C 1
ATOM 679 O O . THR A 1 89 ? -0.025 -4.208 14.323 1.00 93.62 89 THR A O 1
ATOM 682 N N . ILE A 1 90 ? 0.388 -2.393 13.091 1.00 93.06 90 ILE A N 1
ATOM 683 C CA . ILE A 1 90 ? 1.852 -2.504 13.226 1.00 93.06 90 ILE A CA 1
ATOM 684 C C . ILE A 1 90 ? 2.270 -2.374 14.695 1.00 93.06 90 ILE A C 1
ATOM 686 O O . ILE A 1 90 ? 3.104 -3.145 15.159 1.00 93.06 90 ILE A O 1
ATOM 690 N N . MET A 1 91 ? 1.699 -1.423 15.435 1.00 91.12 91 MET A N 1
ATOM 691 C CA . MET A 1 91 ? 2.023 -1.218 16.850 1.00 91.12 91 MET A CA 1
ATOM 692 C C . MET A 1 91 ? 1.517 -2.358 17.742 1.00 91.12 91 MET A C 1
ATOM 694 O O . MET A 1 91 ? 2.135 -2.633 18.767 1.00 91.12 91 MET A O 1
ATOM 698 N N . ALA A 1 92 ? 0.423 -3.024 17.360 1.00 92.38 92 ALA A N 1
ATOM 699 C CA . ALA A 1 92 ? -0.107 -4.185 18.071 1.00 92.38 92 ALA A CA 1
ATOM 700 C C . ALA A 1 92 ? 0.735 -5.457 17.860 1.00 92.38 92 ALA A C 1
ATOM 702 O O . ALA A 1 92 ? 0.901 -6.241 18.793 1.00 92.38 92 ALA A O 1
ATOM 703 N N . GLU A 1 93 ? 1.268 -5.657 16.653 1.00 90.94 93 GLU A N 1
ATOM 704 C CA . GLU A 1 93 ? 2.010 -6.870 16.280 1.00 90.94 93 GLU A CA 1
ATOM 705 C C . GLU A 1 93 ? 3.528 -6.749 16.501 1.00 90.94 93 GLU A C 1
ATOM 707 O O . GLU A 1 93 ? 4.230 -7.757 16.611 1.00 90.94 93 GLU A O 1
ATOM 712 N N . LEU A 1 94 ? 4.069 -5.526 16.576 1.00 87.94 94 LEU A N 1
ATOM 713 C CA . LEU A 1 94 ? 5.483 -5.324 16.880 1.00 87.94 94 LEU A CA 1
ATOM 714 C C . LEU A 1 94 ? 5.788 -5.690 18.343 1.00 87.94 94 LEU A C 1
ATOM 716 O O . LEU A 1 94 ? 5.094 -5.252 19.264 1.00 87.94 94 LEU A O 1
ATOM 720 N N . PRO A 1 95 ? 6.869 -6.442 18.600 1.00 86.94 95 PRO A N 1
ATOM 721 C CA . PRO A 1 95 ? 7.262 -6.765 19.961 1.00 86.94 95 PRO A CA 1
ATOM 722 C C . PRO A 1 95 ? 7.710 -5.500 20.711 1.00 86.94 95 PRO A C 1
ATOM 724 O O . PRO A 1 95 ? 8.428 -4.657 20.177 1.00 86.94 95 PRO A O 1
ATOM 727 N N . MET A 1 96 ? 7.326 -5.385 21.990 1.00 80.31 96 MET A N 1
ATOM 728 C CA . MET A 1 96 ? 7.698 -4.246 22.855 1.00 80.31 96 MET A CA 1
ATOM 729 C C . MET A 1 96 ? 9.212 -4.113 23.094 1.00 80.31 96 MET A C 1
ATOM 731 O O . MET A 1 96 ? 9.675 -3.099 23.612 1.00 80.31 96 MET A O 1
ATOM 735 N N . HIS A 1 97 ? 9.974 -5.154 22.778 1.00 77.88 97 HIS A N 1
ATOM 736 C CA . HIS A 1 97 ? 11.421 -5.204 22.892 1.00 77.88 97 HIS A CA 1
ATOM 737 C C . HIS A 1 97 ? 11.995 -5.950 21.689 1.00 77.88 97 HIS A C 1
ATOM 739 O O . HIS A 1 97 ? 11.339 -6.802 21.092 1.00 77.88 97 HIS A O 1
ATOM 745 N N . TRP A 1 98 ? 13.227 -5.599 21.358 1.00 67.94 98 TRP A N 1
ATOM 746 C CA . TRP A 1 98 ? 14.012 -6.068 20.225 1.00 67.94 98 TRP A CA 1
ATOM 747 C C . TRP A 1 98 ? 15.326 -6.662 20.720 1.00 67.94 98 TRP A C 1
ATOM 749 O O . TRP A 1 98 ? 15.848 -6.145 21.739 1.00 67.94 98 TRP A O 1
#